Protein AF-A0A5P2DZ24-F1 (afdb_monomer_lite)

InterPro domains:
  IPR003959 ATPase, AAA-type, core [PF13304] (2-54)
  IPR027417 P-loop containing nucleoside triphosphate hydrolase [G3DSA:3.40.50.300] (1-85)
  IPR027417 P-loop containing nucleoside triphosphate hydrolase [SSF52540] (1-72)
  IPR051782 ABC Transporter Superfamily, Various Functions [PTHR42939] (1-73)

Sequence (105 aa):
MKQKLGLVQALQHDPQLVVLDEPTEGLDPLVQEMFFELMEQAAADGRTVLLSSHVLPEVQRACGRVAIVREGDAPFGARGTVGAPLGGRPGGAPRTPERGGGSTA

Structure (mmCIF, N/CA/C/O backbone):
data_AF-A0A5P2DZ24-F1
#
_entry.id   AF-A0A5P2DZ24-F1
#
loop_
_atom_site.group_PDB
_atom_site.id
_atom_site.type_symbol
_atom_site.label_atom_id
_atom_site.label_alt_id
_atom_site.label_comp_id
_atom_site.label_asym_id
_atom_site.label_entity_id
_atom_site.label_seq_id
_atom_site.pdbx_PDB_ins_code
_atom_site.Cartn_x
_atom_site.Cartn_y
_atom_site.Cartn_z
_atom_site.occupancy
_atom_site.B_iso_or_equiv
_atom_site.auth_seq_id
_atom_site.auth_comp_id
_atom_site.auth_asym_id
_atom_site.auth_atom_id
_atom_site.pdbx_PDB_model_num
ATOM 1 N N . MET A 1 1 ? 8.920 14.240 -5.104 1.00 61.22 1 MET A N 1
ATOM 2 C CA . MET A 1 1 ? 7.922 14.950 -4.259 1.00 61.22 1 MET A CA 1
ATOM 3 C C . MET A 1 1 ? 6.466 14.698 -4.652 1.00 61.22 1 MET A C 1
ATOM 5 O O . MET A 1 1 ? 5.638 14.681 -3.753 1.00 61.22 1 MET A O 1
ATOM 9 N N . LYS A 1 2 ? 6.128 14.482 -5.936 1.00 76.62 2 LYS A N 1
ATOM 10 C CA . LYS A 1 2 ? 4.729 14.271 -6.362 1.00 76.62 2 LYS A CA 1
ATOM 11 C C . LYS A 1 2 ? 4.092 12.982 -5.805 1.00 76.62 2 LYS A C 1
ATOM 13 O O . LYS A 1 2 ? 2.949 13.045 -5.378 1.00 76.62 2 LYS A O 1
ATOM 18 N N . GLN A 1 3 ? 4.850 11.881 -5.710 1.00 78.62 3 GLN A N 1
ATOM 19 C CA . GLN A 1 3 ? 4.380 10.596 -5.152 1.00 78.62 3 GLN A CA 1
ATOM 20 C C . GLN A 1 3 ? 3.857 10.740 -3.714 1.00 78.62 3 GLN A C 1
ATOM 22 O O . GLN A 1 3 ? 2.711 10.423 -3.422 1.00 78.62 3 GLN A O 1
ATOM 27 N N . LYS A 1 4 ? 4.686 11.311 -2.827 1.00 80.12 4 LYS A N 1
ATOM 28 C CA . LYS A 1 4 ? 4.353 11.519 -1.409 1.00 80.12 4 LYS A CA 1
ATOM 29 C C . LYS A 1 4 ? 3.119 12.405 -1.236 1.00 80.12 4 LYS A C 1
ATOM 31 O O . LYS A 1 4 ? 2.280 12.114 -0.395 1.00 80.12 4 LYS A O 1
ATOM 36 N N . LEU A 1 5 ? 2.994 13.462 -2.042 1.00 83.94 5 LEU A N 1
ATOM 37 C CA . LEU A 1 5 ? 1.820 14.334 -2.000 1.00 83.94 5 LEU A CA 1
ATOM 38 C C . LEU A 1 5 ? 0.553 13.595 -2.447 1.00 83.94 5 LEU A C 1
ATOM 40 O O . LEU A 1 5 ? -0.465 13.702 -1.774 1.00 83.94 5 LEU A O 1
ATOM 44 N N . GLY A 1 6 ? 0.628 12.820 -3.533 1.00 84.44 6 GLY A N 1
ATOM 45 C CA . GLY A 1 6 ? -0.496 12.012 -4.012 1.00 84.44 6 GLY A CA 1
ATOM 46 C C . GLY A 1 6 ? -0.944 10.968 -2.987 1.00 84.44 6 GLY A C 1
ATOM 47 O O . GLY A 1 6 ? -2.138 10.812 -2.752 1.00 84.44 6 GLY A O 1
ATOM 48 N N . LEU A 1 7 ? 0.009 10.327 -2.306 1.00 84.25 7 LEU A N 1
ATOM 49 C CA . LEU A 1 7 ? -0.279 9.378 -1.235 1.00 84.25 7 LEU A CA 1
ATOM 50 C C . LEU A 1 7 ? -1.009 10.045 -0.058 1.00 84.25 7 LEU A C 1
ATOM 52 O O . LEU A 1 7 ? -2.027 9.538 0.404 1.00 84.25 7 LEU A O 1
ATOM 56 N N . VAL A 1 8 ? -0.529 11.206 0.397 1.00 85.94 8 VAL A N 1
ATOM 57 C CA . VAL A 1 8 ? -1.194 11.965 1.469 1.00 85.94 8 VAL A CA 1
ATOM 58 C C . VAL A 1 8 ? -2.601 12.384 1.041 1.00 85.94 8 VAL A C 1
ATOM 60 O O . VAL A 1 8 ? -3.546 12.194 1.799 1.00 85.94 8 VAL A O 1
ATOM 63 N N . GLN A 1 9 ? -2.768 12.878 -0.188 1.00 85.69 9 GLN A N 1
ATOM 64 C CA . GLN A 1 9 ? -4.080 13.247 -0.726 1.00 85.69 9 GLN A CA 1
ATOM 65 C C . GLN A 1 9 ? -5.053 12.064 -0.783 1.00 85.69 9 GLN A C 1
ATOM 67 O O . GLN A 1 9 ? -6.238 12.241 -0.510 1.00 85.69 9 GLN A O 1
ATOM 72 N N . ALA A 1 10 ? -4.564 10.866 -1.109 1.00 85.19 10 ALA A N 1
ATOM 73 C CA . ALA A 1 10 ? -5.383 9.661 -1.160 1.00 85.19 10 ALA A CA 1
ATOM 74 C C . ALA A 1 10 ? -5.825 9.185 0.235 1.00 85.19 10 ALA A C 1
ATOM 76 O O . ALA A 1 10 ? -6.926 8.658 0.374 1.00 85.19 10 ALA A O 1
ATOM 77 N N . LEU A 1 11 ? -4.993 9.372 1.265 1.00 84.75 11 LEU A N 1
ATOM 78 C CA . LEU A 1 11 ? -5.228 8.809 2.601 1.00 84.75 11 LEU A CA 1
ATOM 79 C C . LEU A 1 11 ? -5.868 9.780 3.600 1.00 84.75 11 LEU A C 1
ATOM 81 O O . LEU A 1 11 ? -6.567 9.332 4.504 1.00 84.75 11 LEU A O 1
ATOM 85 N N . GLN A 1 12 ? -5.687 11.093 3.436 1.00 86.88 12 GLN A N 1
ATOM 86 C CA . GLN A 1 12 ? -6.095 12.113 4.421 1.00 86.88 12 GLN A CA 1
ATOM 87 C C . GLN A 1 12 ? -7.605 12.187 4.721 1.00 86.88 12 GLN A C 1
ATOM 89 O O . GLN A 1 12 ? -8.004 12.866 5.662 1.00 86.88 12 GLN A O 1
ATOM 94 N N . HIS A 1 13 ? -8.451 11.564 3.898 1.00 86.06 13 HIS A N 1
ATOM 95 C CA . HIS A 1 13 ? -9.914 11.613 4.017 1.00 86.06 13 HIS A CA 1
ATOM 96 C C . HIS A 1 13 ? -10.528 10.313 4.556 1.00 86.06 13 HIS A C 1
ATOM 98 O O . HIS A 1 13 ? -11.735 10.123 4.425 1.00 86.06 13 HIS A O 1
ATOM 104 N N . ASP A 1 14 ? -9.709 9.409 5.100 1.00 83.81 14 ASP A N 1
ATOM 105 C CA . ASP A 1 14 ? -10.132 8.110 5.637 1.00 83.81 14 ASP A CA 1
ATOM 106 C C . ASP A 1 14 ? -11.091 7.327 4.710 1.00 83.81 14 ASP A C 1
ATOM 108 O O . ASP A 1 14 ? -12.176 6.904 5.123 1.00 83.81 14 ASP A O 1
ATOM 112 N N . PRO A 1 15 ? -10.731 7.123 3.430 1.00 87.50 15 PRO A N 1
ATOM 113 C CA . PRO A 1 15 ? -11.612 6.456 2.479 1.00 87.50 15 PRO A CA 1
ATOM 114 C C . PRO A 1 15 ? -11.863 4.986 2.850 1.00 87.50 15 PRO A C 1
ATOM 116 O O . PRO A 1 15 ? -10.986 4.280 3.350 1.00 87.50 15 PRO A O 1
ATOM 119 N N . GLN A 1 16 ? -13.058 4.489 2.520 1.00 88.06 16 GLN A N 1
ATOM 120 C CA . GLN A 1 16 ? -13.404 3.070 2.693 1.00 88.06 16 GLN A CA 1
ATOM 121 C C . GLN A 1 16 ? -12.675 2.149 1.698 1.00 88.06 16 GLN A C 1
ATOM 123 O O . GLN A 1 16 ? -12.502 0.960 1.975 1.00 88.06 16 GLN A O 1
ATOM 128 N N . LEU A 1 17 ? -12.258 2.693 0.550 1.00 87.69 17 LEU A N 1
ATOM 129 C CA . LEU A 1 17 ? -11.496 2.009 -0.490 1.00 87.69 17 LEU A CA 1
ATOM 130 C C . LEU A 1 17 ? -10.383 2.925 -1.003 1.00 87.69 17 LEU A C 1
ATOM 132 O O . LEU A 1 17 ? -10.661 4.033 -1.460 1.00 87.69 17 LEU A O 1
ATOM 136 N N . VAL A 1 18 ? -9.150 2.428 -0.990 1.00 88.06 18 VAL A N 1
ATOM 137 C CA . VAL A 1 18 ? -7.993 3.077 -1.616 1.00 88.06 18 VAL A CA 1
ATOM 138 C C . VAL A 1 18 ? -7.488 2.189 -2.744 1.00 88.06 18 VAL A C 1
ATOM 140 O O . VAL A 1 18 ? -7.305 0.990 -2.540 1.00 88.06 18 VAL A O 1
ATOM 143 N N . VAL A 1 19 ? -7.251 2.775 -3.918 1.00 89.06 19 VAL A N 1
ATOM 144 C CA . VAL A 1 19 ? -6.585 2.110 -5.044 1.00 89.06 19 VAL A CA 1
ATOM 145 C C . VAL A 1 19 ? -5.285 2.846 -5.332 1.00 89.06 19 VAL A C 1
ATOM 147 O O . VAL A 1 19 ? -5.308 4.048 -5.593 1.00 89.06 19 VAL A O 1
ATOM 150 N N . LEU A 1 20 ? -4.166 2.136 -5.255 1.00 89.00 20 LEU A N 1
ATOM 151 C CA . LEU A 1 20 ? -2.825 2.679 -5.430 1.00 89.00 20 LEU A CA 1
ATOM 152 C C . LEU A 1 20 ? -2.112 1.935 -6.554 1.00 89.00 20 LEU A C 1
ATOM 154 O O . LEU A 1 20 ? -2.015 0.711 -6.513 1.00 89.00 20 LEU A O 1
ATOM 158 N N . ASP A 1 21 ? -1.603 2.678 -7.531 1.00 86.94 21 ASP A N 1
ATOM 159 C CA . ASP A 1 21 ? -0.775 2.119 -8.596 1.00 86.94 21 ASP A CA 1
ATOM 160 C C . ASP A 1 21 ? 0.695 2.436 -8.303 1.00 86.94 21 ASP A C 1
ATOM 162 O O . ASP A 1 21 ? 1.044 3.613 -8.204 1.00 86.94 21 ASP A O 1
ATOM 166 N N . GLU A 1 22 ? 1.514 1.406 -8.072 1.00 88.38 22 GLU A N 1
ATOM 167 C CA . GLU A 1 22 ? 2.949 1.520 -7.747 1.00 88.38 22 GLU A CA 1
ATOM 168 C C . GLU A 1 22 ? 3.268 2.583 -6.655 1.00 88.38 22 GLU A C 1
ATOM 170 O O . GLU A 1 22 ? 4.062 3.509 -6.863 1.00 88.38 22 GLU A O 1
ATOM 175 N N . PRO A 1 23 ? 2.653 2.516 -5.451 1.00 84.44 23 PRO A N 1
ATOM 176 C CA . PRO A 1 23 ? 2.743 3.594 -4.455 1.00 84.44 23 PRO A CA 1
ATOM 177 C C . PRO A 1 23 ? 4.129 3.768 -3.824 1.00 84.44 23 PRO A C 1
ATOM 179 O O . PRO A 1 23 ? 4.435 4.838 -3.296 1.00 84.44 23 PRO A O 1
ATOM 182 N N . THR A 1 24 ? 4.944 2.720 -3.843 1.00 85.25 24 THR A N 1
ATOM 183 C CA . THR A 1 24 ? 6.275 2.624 -3.224 1.00 85.25 24 THR A CA 1
ATOM 184 C C . THR A 1 24 ? 7.388 3.147 -4.128 1.00 85.25 24 THR A C 1
ATOM 186 O O . THR A 1 24 ? 8.466 3.499 -3.631 1.00 85.25 24 THR A O 1
ATOM 189 N N . GLU A 1 25 ? 7.129 3.252 -5.434 1.00 85.19 25 GLU A N 1
ATOM 190 C CA . GLU A 1 25 ? 8.098 3.730 -6.413 1.00 85.19 25 GLU A CA 1
ATOM 191 C C . GLU A 1 25 ? 8.502 5.183 -6.103 1.00 85.19 25 GLU A C 1
ATOM 193 O O . GLU A 1 25 ? 7.679 6.051 -5.816 1.00 85.19 25 GLU A O 1
ATOM 198 N N . GLY A 1 26 ? 9.803 5.475 -6.075 1.00 81.44 26 GLY A N 1
ATOM 199 C CA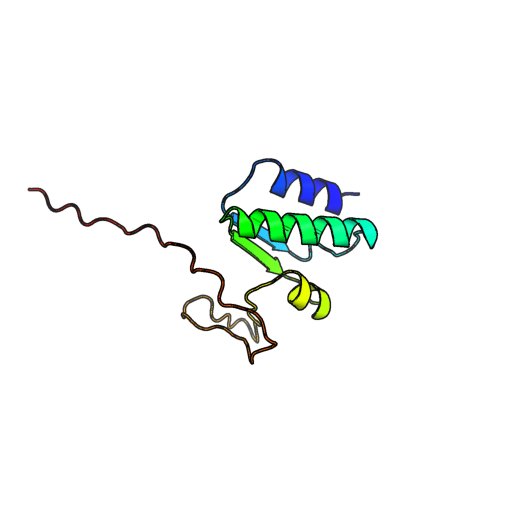 . GLY A 1 26 ? 10.295 6.830 -5.788 1.00 81.44 26 GLY A CA 1
ATOM 200 C C . GLY A 1 26 ? 10.059 7.336 -4.353 1.00 81.44 26 GLY A C 1
ATOM 201 O O . GLY A 1 26 ? 10.270 8.527 -4.088 1.00 81.44 26 GLY A O 1
ATOM 202 N N . LEU A 1 27 ? 9.640 6.469 -3.424 1.00 85.44 27 LEU A N 1
ATOM 203 C CA . LEU A 1 27 ? 9.695 6.731 -1.985 1.00 85.44 27 LEU A CA 1
ATOM 204 C C . LEU A 1 27 ? 11.068 6.345 -1.420 1.00 85.44 27 LEU A C 1
ATOM 206 O O . LEU A 1 27 ? 11.661 5.346 -1.813 1.00 85.44 27 LEU A O 1
ATOM 210 N N . ASP A 1 28 ? 11.560 7.127 -0.458 1.00 88.50 28 ASP A N 1
ATOM 211 C CA . ASP A 1 28 ? 12.739 6.747 0.325 1.00 88.50 28 ASP A CA 1
ATOM 212 C C . ASP A 1 28 ? 12.417 5.525 1.207 1.00 88.50 28 ASP A C 1
ATOM 214 O O . ASP A 1 28 ? 11.279 5.432 1.680 1.00 88.50 28 ASP A O 1
ATOM 218 N N . PRO A 1 29 ? 13.393 4.650 1.524 1.00 85.06 29 PRO A N 1
ATOM 219 C CA . PRO A 1 29 ? 13.157 3.425 2.298 1.00 85.06 29 PRO A CA 1
ATOM 220 C C . PRO A 1 29 ? 12.389 3.648 3.609 1.00 85.06 29 PRO A C 1
ATOM 222 O O . PRO A 1 29 ? 11.433 2.939 3.899 1.00 85.06 29 PRO A O 1
ATOM 225 N N . LEU A 1 30 ? 12.728 4.705 4.356 1.00 88.69 30 LEU A N 1
ATOM 226 C CA . LEU A 1 30 ? 12.036 5.063 5.600 1.00 88.69 30 LEU A CA 1
ATOM 227 C C . LEU A 1 30 ? 10.550 5.403 5.380 1.00 88.69 30 LEU A C 1
ATOM 229 O O . LEU A 1 30 ? 9.699 5.097 6.208 1.00 88.69 30 LEU A O 1
ATOM 233 N N . VAL A 1 31 ? 10.220 6.054 4.261 1.00 87.44 31 VAL A N 1
ATOM 234 C CA . VAL A 1 31 ? 8.833 6.427 3.947 1.00 87.44 31 VAL A CA 1
ATOM 235 C C . VAL A 1 31 ? 8.039 5.221 3.456 1.00 87.44 31 VAL A C 1
ATOM 237 O O . VAL A 1 31 ? 6.843 5.149 3.722 1.00 87.44 31 VAL A O 1
ATOM 240 N N . GLN A 1 32 ? 8.689 4.266 2.788 1.00 87.88 32 GLN A N 1
ATOM 241 C CA . GLN A 1 32 ? 8.059 2.994 2.432 1.00 87.88 32 GLN A CA 1
ATOM 242 C C . GLN A 1 32 ? 7.651 2.207 3.682 1.00 87.88 32 GLN A C 1
ATOM 244 O O . GLN A 1 32 ? 6.536 1.700 3.737 1.00 87.88 32 GLN A O 1
ATOM 249 N N . GLU A 1 33 ? 8.506 2.152 4.709 1.00 88.62 33 GLU A N 1
ATOM 250 C CA . GLU A 1 33 ? 8.169 1.485 5.975 1.00 88.62 33 GLU A CA 1
ATOM 251 C C . GLU A 1 33 ? 6.931 2.096 6.632 1.00 88.62 33 GLU A C 1
ATOM 253 O O . GLU A 1 33 ? 5.976 1.376 6.920 1.00 88.62 33 GLU A O 1
ATOM 258 N N . MET A 1 34 ? 6.901 3.424 6.759 1.00 88.62 34 MET A N 1
ATOM 259 C CA . MET A 1 34 ? 5.739 4.141 7.287 1.00 88.62 34 MET A CA 1
ATOM 260 C C . MET A 1 34 ? 4.483 3.927 6.427 1.00 88.62 34 MET A C 1
ATOM 262 O O . MET A 1 34 ? 3.380 3.814 6.955 1.00 88.62 34 MET A O 1
ATOM 266 N N . PHE A 1 35 ? 4.623 3.852 5.101 1.00 89.00 35 PHE A N 1
ATOM 267 C CA . PHE A 1 35 ? 3.504 3.541 4.213 1.00 89.00 35 PHE A CA 1
ATOM 268 C C . PHE A 1 35 ? 2.909 2.160 4.512 1.00 89.00 35 PHE A C 1
ATOM 270 O O . PHE A 1 35 ? 1.689 2.044 4.618 1.00 89.00 35 PHE A O 1
ATOM 277 N N . PHE A 1 36 ? 3.740 1.132 4.692 1.00 88.19 36 PHE A N 1
ATOM 278 C CA . PHE A 1 36 ? 3.252 -0.209 5.016 1.00 88.19 36 PHE A CA 1
ATOM 279 C C . PHE A 1 36 ? 2.518 -0.245 6.360 1.00 88.19 36 PHE A C 1
ATOM 281 O O . PHE A 1 36 ? 1.424 -0.801 6.430 1.00 88.19 36 PHE A O 1
ATOM 288 N N . GLU A 1 37 ? 3.044 0.429 7.384 1.00 89.44 37 GLU A N 1
ATOM 289 C CA . GLU A 1 37 ? 2.370 0.556 8.684 1.00 89.44 37 GL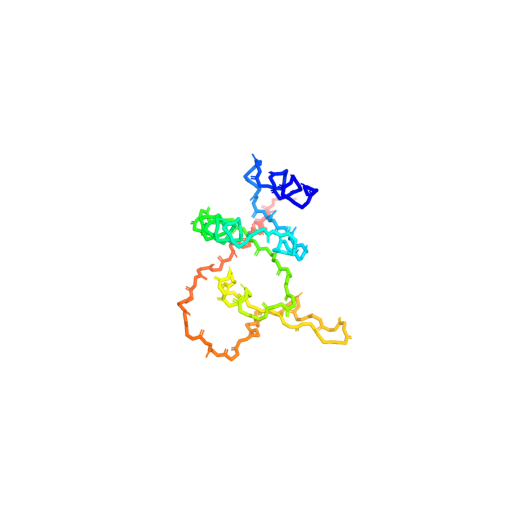U A CA 1
ATOM 290 C C . GLU A 1 37 ? 0.993 1.228 8.559 1.00 89.44 37 GLU A C 1
ATOM 292 O O . GLU A 1 37 ? 0.016 0.773 9.156 1.00 89.44 37 GLU A O 1
ATOM 297 N N . LEU A 1 38 ? 0.880 2.276 7.735 1.00 88.12 38 LEU A N 1
ATOM 298 C CA . LEU A 1 38 ? -0.399 2.941 7.467 1.00 88.12 38 LEU A CA 1
ATOM 299 C C . LEU A 1 38 ? -1.395 2.021 6.750 1.00 88.12 38 LEU A C 1
ATOM 301 O O . LEU A 1 38 ? -2.591 2.074 7.039 1.00 88.12 38 LEU A O 1
ATOM 305 N N . MET A 1 39 ? -0.935 1.178 5.819 1.00 87.44 39 MET A N 1
ATOM 306 C CA . MET A 1 39 ? -1.809 0.221 5.127 1.00 87.44 39 MET A CA 1
ATOM 307 C C . MET A 1 39 ? -2.304 -0.876 6.070 1.00 87.44 39 MET A C 1
ATOM 309 O O . MET A 1 39 ? -3.482 -1.233 6.025 1.00 87.44 39 MET A O 1
ATOM 313 N N . GLU A 1 40 ? -1.439 -1.368 6.958 1.00 87.50 40 GLU A N 1
ATOM 314 C CA . GLU A 1 40 ? -1.811 -2.334 7.994 1.00 87.50 40 GLU A CA 1
ATOM 315 C C . GLU A 1 40 ? -2.863 -1.756 8.951 1.00 87.50 40 GLU A C 1
ATOM 317 O O . GLU A 1 40 ? -3.868 -2.411 9.236 1.00 87.50 40 GLU A O 1
ATOM 322 N N . GLN A 1 41 ? -2.682 -0.507 9.390 1.00 87.44 41 GLN A N 1
ATOM 323 C CA . GLN A 1 41 ? -3.654 0.204 10.228 1.00 87.44 41 GLN A CA 1
ATOM 324 C C . GLN A 1 41 ? -4.987 0.414 9.502 1.00 87.44 41 GLN A C 1
ATOM 326 O O . GLN A 1 41 ? -6.044 0.090 10.040 1.00 87.44 41 GLN A O 1
ATOM 331 N N . ALA A 1 42 ? -4.953 0.879 8.250 1.00 86.38 42 ALA A N 1
ATOM 332 C CA . ALA A 1 42 ? -6.157 1.063 7.445 1.00 86.38 42 ALA A CA 1
ATOM 333 C C . ALA A 1 42 ? -6.943 -0.251 7.284 1.00 86.38 42 ALA A C 1
ATOM 335 O O . ALA A 1 42 ? -8.168 -0.263 7.423 1.00 86.38 42 ALA A O 1
ATOM 336 N N . ALA A 1 43 ? -6.248 -1.365 7.042 1.00 85.31 43 ALA A N 1
ATOM 337 C CA . ALA A 1 43 ? -6.864 -2.684 6.963 1.00 85.31 43 ALA A CA 1
ATOM 338 C C . ALA A 1 43 ? -7.458 -3.134 8.311 1.00 85.31 43 ALA A C 1
ATOM 340 O O . ALA A 1 43 ? -8.563 -3.682 8.338 1.00 85.31 43 ALA A O 1
ATOM 341 N N . ALA A 1 44 ? -6.764 -2.878 9.428 1.00 86.81 44 ALA A N 1
ATOM 342 C CA . ALA A 1 44 ? -7.256 -3.177 10.775 1.00 86.81 44 ALA A CA 1
ATOM 343 C C . ALA A 1 44 ? -8.535 -2.392 11.121 1.00 86.81 44 ALA A C 1
ATOM 345 O O . ALA A 1 44 ? -9.442 -2.939 11.749 1.00 86.81 44 ALA A O 1
ATOM 346 N N . ASP A 1 45 ? -8.652 -1.162 10.621 1.00 87.69 45 ASP A N 1
ATOM 347 C CA . ASP A 1 45 ? -9.840 -0.312 10.755 1.00 87.69 45 ASP A CA 1
ATOM 348 C C . ASP A 1 45 ? -11.001 -0.725 9.826 1.00 87.69 45 ASP A C 1
ATOM 350 O O . ASP A 1 45 ? -12.043 -0.069 9.779 1.00 87.69 45 ASP A O 1
ATOM 354 N N . GLY A 1 46 ? -10.846 -1.817 9.070 1.00 85.94 46 GLY A N 1
ATOM 355 C CA . GLY A 1 46 ? -11.871 -2.351 8.173 1.00 85.94 46 GLY A CA 1
ATOM 356 C C . GLY A 1 46 ? -11.939 -1.663 6.808 1.00 85.94 46 GLY A C 1
ATOM 357 O O . GLY A 1 46 ? -12.922 -1.842 6.084 1.00 85.94 46 GLY A O 1
ATOM 358 N N . ARG A 1 47 ? -10.916 -0.886 6.439 1.00 88.00 47 ARG A N 1
ATOM 359 C CA . ARG A 1 47 ? -10.813 -0.242 5.123 1.00 88.00 47 ARG A CA 1
ATOM 360 C C . ARG A 1 47 ? -10.236 -1.224 4.108 1.00 88.00 47 ARG A C 1
ATOM 362 O O . ARG A 1 47 ? -9.459 -2.116 4.444 1.00 88.00 47 ARG A O 1
ATOM 369 N N . THR A 1 48 ? -10.609 -1.059 2.844 1.00 88.50 48 THR A N 1
ATOM 370 C CA . THR A 1 48 ? -10.068 -1.876 1.753 1.00 88.50 48 THR A CA 1
ATOM 371 C C . THR A 1 48 ? -8.937 -1.131 1.056 1.00 88.50 48 THR A C 1
ATOM 373 O O . THR A 1 48 ? -9.131 -0.019 0.573 1.00 88.50 48 THR A O 1
ATOM 376 N N . VAL A 1 49 ? -7.767 -1.758 0.962 1.00 87.75 49 VAL A N 1
ATOM 377 C CA . VAL A 1 49 ? -6.626 -1.243 0.197 1.00 87.75 49 VAL A CA 1
ATOM 378 C C . VAL A 1 49 ? -6.357 -2.192 -0.963 1.00 87.75 49 VAL A C 1
ATOM 380 O O . VAL A 1 49 ? -6.137 -3.386 -0.763 1.00 87.75 49 VAL A O 1
ATOM 383 N N . LEU A 1 50 ? -6.386 -1.655 -2.178 1.00 88.94 50 LEU A N 1
ATOM 384 C CA . LEU A 1 50 ? -5.925 -2.317 -3.387 1.00 88.94 50 LEU A CA 1
ATOM 385 C C . LEU A 1 50 ? -4.655 -1.608 -3.843 1.00 88.94 50 LEU A C 1
ATOM 387 O O . LEU A 1 50 ? -4.692 -0.417 -4.140 1.00 88.94 50 LEU A O 1
ATOM 391 N N . LEU A 1 51 ? -3.544 -2.330 -3.908 1.00 89.00 51 LEU A N 1
ATOM 392 C CA . LEU A 1 51 ? -2.290 -1.801 -4.428 1.00 89.00 51 LEU A CA 1
ATOM 393 C C . LEU A 1 51 ? -1.742 -2.707 -5.526 1.00 89.00 51 LEU A C 1
ATOM 395 O O . LEU A 1 51 ? -1.893 -3.929 -5.456 1.00 89.00 51 LEU A O 1
ATOM 399 N N . SER A 1 52 ? -1.112 -2.104 -6.526 1.00 86.69 52 SER A N 1
ATOM 400 C CA . SER A 1 52 ? -0.248 -2.797 -7.475 1.00 86.69 52 SER A CA 1
ATOM 401 C C . SER A 1 52 ? 1.213 -2.559 -7.083 1.00 86.69 52 SER A C 1
ATOM 403 O O . SER A 1 52 ? 1.586 -1.484 -6.614 1.00 86.69 52 SER A O 1
ATOM 405 N N . SER A 1 53 ? 2.030 -3.594 -7.231 1.00 85.38 53 SER A N 1
ATOM 406 C CA . SER A 1 53 ? 3.484 -3.479 -7.230 1.00 85.38 53 SER A CA 1
ATOM 407 C C . SER A 1 53 ? 4.038 -4.620 -8.070 1.00 85.38 53 SER A C 1
ATOM 409 O O . SER A 1 53 ? 3.574 -5.763 -7.979 1.00 85.38 53 SER A O 1
ATOM 411 N N . HIS A 1 54 ? 5.031 -4.322 -8.895 1.00 85.12 54 HIS A N 1
ATOM 412 C CA . HIS A 1 54 ? 5.815 -5.330 -9.605 1.00 85.12 54 HIS A CA 1
ATOM 413 C C . HIS A 1 54 ? 6.905 -5.963 -8.718 1.00 85.12 54 HIS A C 1
ATOM 415 O O . HIS A 1 54 ? 7.543 -6.943 -9.115 1.00 85.12 54 HIS A O 1
ATOM 421 N N . VAL A 1 55 ? 7.116 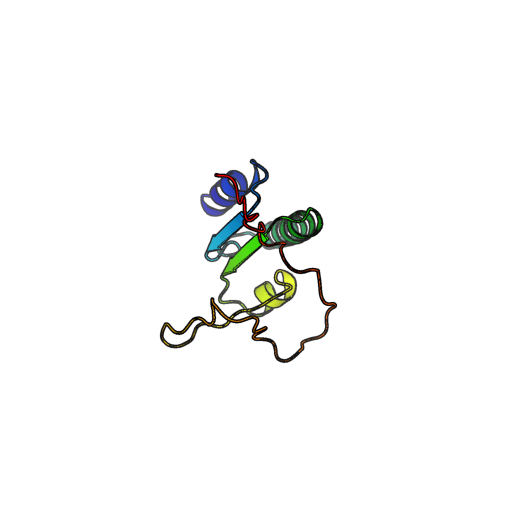-5.446 -7.504 1.00 84.19 55 VAL A N 1
ATOM 422 C CA . VAL A 1 55 ? 8.131 -5.907 -6.553 1.00 84.19 55 VAL A CA 1
ATOM 423 C C . VAL A 1 55 ? 7.506 -6.891 -5.560 1.00 84.19 55 VAL A C 1
ATOM 425 O O . VAL A 1 55 ? 6.838 -6.523 -4.596 1.00 84.19 55 VAL A O 1
ATOM 428 N N . LEU A 1 56 ? 7.751 -8.189 -5.766 1.00 81.50 56 LEU A N 1
ATOM 429 C CA . LEU A 1 56 ? 7.133 -9.260 -4.969 1.00 81.50 56 LEU A CA 1
ATOM 430 C C . LEU A 1 56 ? 7.334 -9.132 -3.437 1.00 81.50 56 LEU A C 1
ATOM 432 O O . LEU A 1 56 ? 6.369 -9.376 -2.711 1.00 81.50 56 LEU A O 1
ATOM 436 N N . PRO A 1 57 ? 8.515 -8.745 -2.911 1.00 82.94 57 PRO A N 1
ATOM 437 C CA . PRO A 1 57 ? 8.684 -8.502 -1.475 1.00 82.94 57 PRO A CA 1
ATOM 438 C C . PRO A 1 57 ? 7.741 -7.439 -0.891 1.00 82.94 57 PRO A C 1
ATOM 440 O O . PRO A 1 57 ? 7.283 -7.585 0.239 1.00 82.94 57 PRO A O 1
ATOM 443 N N . GLU A 1 58 ? 7.416 -6.391 -1.650 1.00 82.38 58 GLU A N 1
ATOM 444 C CA . GLU A 1 58 ? 6.499 -5.335 -1.201 1.00 82.38 58 GLU A CA 1
ATOM 445 C C . GLU A 1 58 ? 5.067 -5.856 -1.124 1.00 82.38 58 GLU A C 1
ATOM 447 O O . GLU A 1 58 ? 4.368 -5.627 -0.139 1.00 82.38 58 GLU A O 1
ATOM 452 N N . VAL A 1 59 ? 4.659 -6.635 -2.129 1.00 83.25 59 VAL A N 1
ATOM 453 C CA . VAL A 1 59 ? 3.356 -7.305 -2.149 1.00 83.25 59 VAL A CA 1
ATOM 454 C C . VAL A 1 59 ? 3.222 -8.255 -0.959 1.00 83.25 59 VAL A C 1
ATOM 456 O O . VAL A 1 59 ? 2.198 -8.245 -0.285 1.00 83.25 59 VAL A O 1
ATOM 459 N N . GLN A 1 60 ? 4.259 -9.040 -0.655 1.00 81.38 60 GLN A N 1
ATOM 460 C CA . GLN A 1 60 ? 4.252 -9.952 0.495 1.00 81.38 60 GLN A CA 1
ATOM 461 C C . GLN A 1 60 ? 4.163 -9.219 1.837 1.00 81.38 60 GLN A C 1
ATOM 463 O O . GLN A 1 60 ? 3.546 -9.736 2.765 1.00 81.38 60 GLN A O 1
ATOM 468 N N . ARG A 1 61 ? 4.774 -8.033 1.944 1.00 82.31 61 ARG A N 1
ATOM 469 C CA . ARG A 1 61 ? 4.728 -7.216 3.160 1.00 82.31 61 ARG A CA 1
ATOM 470 C C . ARG A 1 61 ? 3.373 -6.535 3.342 1.00 82.31 61 ARG A C 1
ATOM 472 O O . ARG A 1 61 ? 2.847 -6.531 4.444 1.00 82.31 61 ARG A O 1
ATOM 479 N N . ALA A 1 62 ? 2.818 -5.963 2.276 1.00 80.38 62 ALA A N 1
ATOM 480 C CA . ALA A 1 62 ? 1.651 -5.087 2.360 1.00 80.38 62 ALA A CA 1
ATOM 481 C C . ALA A 1 62 ? 0.303 -5.803 2.195 1.00 80.38 62 ALA A C 1
ATOM 483 O O . ALA A 1 62 ? -0.720 -5.322 2.680 1.00 80.38 62 ALA A O 1
ATOM 484 N N . CYS A 1 63 ? 0.263 -6.918 1.458 1.00 81.81 63 CYS A N 1
ATOM 485 C CA . CYS A 1 63 ? -0.990 -7.524 1.016 1.00 81.81 63 CYS A CA 1
ATOM 486 C C . CYS A 1 63 ? -1.299 -8.824 1.760 1.00 81.81 63 CYS A C 1
ATOM 488 O O . CYS A 1 63 ? -0.578 -9.811 1.651 1.00 81.81 63 CYS A O 1
ATOM 490 N N . GLY A 1 64 ? -2.468 -8.884 2.404 1.00 80.81 64 GLY A N 1
ATOM 491 C CA . GLY A 1 64 ? -3.023 -10.149 2.905 1.00 80.81 64 GLY A CA 1
ATOM 492 C C . GLY A 1 64 ? -3.624 -11.039 1.806 1.00 80.81 64 GLY A C 1
ATOM 493 O O . GLY A 1 64 ? -3.845 -12.232 2.010 1.00 80.81 64 GLY A O 1
ATOM 494 N N . ARG A 1 65 ? -3.921 -10.469 0.632 1.00 82.31 65 ARG A N 1
ATOM 495 C CA . ARG A 1 65 ? -4.451 -11.174 -0.543 1.00 82.31 65 ARG A CA 1
ATOM 496 C C . ARG A 1 65 ? -3.748 -10.666 -1.791 1.00 82.31 65 ARG A C 1
ATOM 498 O O . ARG A 1 65 ? -3.639 -9.460 -1.972 1.00 82.31 65 ARG A O 1
ATOM 505 N N . VAL A 1 66 ? -3.344 -11.584 -2.663 1.00 83.06 66 VAL A N 1
ATOM 506 C CA . VAL A 1 66 ? -2.642 -11.265 -3.909 1.00 83.06 66 VAL A CA 1
ATOM 507 C C . VAL A 1 66 ? -3.460 -11.764 -5.097 1.00 83.06 66 VAL A C 1
ATOM 509 O O . VAL A 1 66 ? -4.104 -12.814 -5.033 1.00 83.06 66 VAL A O 1
ATOM 512 N N . ALA A 1 67 ? -3.454 -10.990 -6.178 1.00 78.94 67 ALA A N 1
ATOM 513 C CA . ALA A 1 67 ? -3.970 -11.388 -7.478 1.00 78.94 67 ALA A CA 1
ATOM 514 C C . ALA A 1 67 ? -2.870 -11.157 -8.517 1.00 78.94 67 ALA A C 1
ATOM 516 O O . ALA A 1 67 ? -2.219 -10.117 -8.507 1.00 78.94 67 ALA A O 1
ATOM 517 N N . ILE A 1 68 ? -2.659 -12.133 -9.398 1.00 79.94 68 ILE A N 1
ATOM 518 C CA . ILE A 1 68 ? -1.708 -12.027 -10.507 1.00 79.94 68 ILE A CA 1
ATOM 519 C C . ILE A 1 68 ? -2.528 -11.950 -11.788 1.00 79.94 68 ILE A C 1
ATOM 521 O O . ILE A 1 68 ? -3.335 -12.840 -12.052 1.00 79.94 68 ILE A O 1
ATOM 525 N N . VAL A 1 69 ? -2.321 -10.891 -12.566 1.00 76.81 69 VAL A N 1
ATOM 526 C CA . VAL A 1 69 ? -2.968 -10.699 -13.868 1.00 76.81 69 VAL A CA 1
ATOM 527 C C . VAL A 1 69 ? -2.029 -11.211 -14.957 1.00 76.81 69 VAL A C 1
ATOM 529 O O . VAL A 1 69 ? -0.856 -10.836 -14.992 1.00 76.81 69 VAL A O 1
ATOM 532 N N . ARG A 1 70 ? -2.528 -12.070 -15.851 1.00 76.38 70 ARG A N 1
ATOM 533 C CA . ARG A 1 70 ? -1.785 -12.584 -17.013 1.00 76.38 70 ARG A CA 1
ATOM 534 C C . ARG A 1 70 ? -2.647 -12.414 -18.257 1.00 76.38 70 ARG A C 1
ATOM 536 O O . ARG A 1 70 ? -3.803 -12.805 -18.246 1.00 76.38 70 ARG A O 1
ATOM 543 N N . GLU A 1 71 ? -2.083 -11.832 -19.316 1.00 76.50 71 GLU A N 1
ATOM 544 C CA . GLU A 1 71 ? -2.756 -11.698 -20.625 1.00 76.50 71 GLU A CA 1
ATOM 545 C C . GLU A 1 71 ? -4.121 -10.977 -20.570 1.00 76.50 71 GLU A C 1
ATOM 547 O O . GLU A 1 71 ? -5.010 -11.235 -21.373 1.00 76.50 71 GLU A O 1
ATOM 552 N N . GLY A 1 72 ? -4.295 -10.048 -19.623 1.00 64.25 72 GLY A N 1
ATOM 553 C CA . GLY A 1 72 ? -5.553 -9.315 -19.438 1.00 64.25 72 GLY A CA 1
ATOM 554 C C . GLY A 1 72 ? -6.657 -10.115 -18.738 1.00 64.25 72 GLY A C 1
ATOM 555 O O . GLY A 1 72 ? -7.712 -9.552 -18.457 1.00 64.25 72 GLY A O 1
ATOM 556 N N . ASP A 1 73 ? -6.407 -11.382 -18.400 1.00 52.88 73 ASP A N 1
ATOM 557 C CA . ASP A 1 73 ? -7.287 -12.169 -17.548 1.00 52.88 73 ASP A CA 1
ATOM 558 C C . ASP A 1 73 ? -6.941 -11.883 -16.082 1.00 52.88 73 ASP A C 1
ATOM 560 O O . ASP A 1 73 ? -5.885 -12.257 -15.556 1.00 52.88 73 ASP A O 1
ATOM 564 N N . ALA A 1 74 ? -7.821 -11.127 -15.434 1.00 56.81 74 ALA A N 1
ATOM 565 C CA . ALA A 1 74 ? -7.795 -10.917 -13.999 1.00 56.81 74 ALA A CA 1
ATOM 566 C C . ALA A 1 74 ? -8.954 -11.724 -13.399 1.00 56.81 74 ALA A C 1
ATOM 568 O O . ALA A 1 74 ? -10.102 -11.481 -13.778 1.00 56.81 74 ALA A O 1
ATOM 569 N N . PRO A 1 75 ? -8.726 -12.615 -12.414 1.00 56.22 75 PRO A N 1
ATOM 570 C CA . PRO A 1 75 ? -9.804 -13.322 -11.725 1.00 56.22 75 PRO A CA 1
ATOM 571 C C . PRO A 1 75 ? -10.529 -12.389 -10.734 1.00 56.22 75 PRO A C 1
ATOM 573 O O . PRO A 1 75 ? -10.707 -12.705 -9.560 1.00 56.22 75 PRO A O 1
ATOM 576 N N . PHE A 1 76 ? -10.952 -11.205 -11.181 1.00 48.03 76 PHE A N 1
ATOM 577 C CA . PHE A 1 76 ? -11.686 -10.222 -10.387 1.00 48.03 76 PHE A CA 1
ATOM 578 C C . PHE A 1 76 ? -13.189 -10.543 -10.442 1.00 48.03 76 PHE A C 1
ATOM 580 O O . PHE A 1 76 ? -14.003 -9.788 -10.961 1.00 48.03 76 PHE A O 1
ATOM 587 N N . GLY A 1 77 ? -13.556 -11.736 -9.971 1.00 43.97 77 GLY A N 1
ATOM 588 C CA . GLY A 1 77 ? -14.941 -12.221 -10.053 1.00 43.97 77 GLY A CA 1
ATOM 589 C C . GLY A 1 77 ? -15.235 -13.544 -9.348 1.00 43.97 77 GLY A C 1
ATOM 590 O O . GLY A 1 77 ? -16.396 -13.865 -9.109 1.00 43.97 77 GLY A O 1
ATOM 591 N N . ALA A 1 78 ? -14.216 -14.295 -8.938 1.00 34.88 78 ALA A N 1
ATOM 592 C CA . ALA A 1 78 ? -14.397 -15.501 -8.146 1.00 34.88 78 ALA A CA 1
A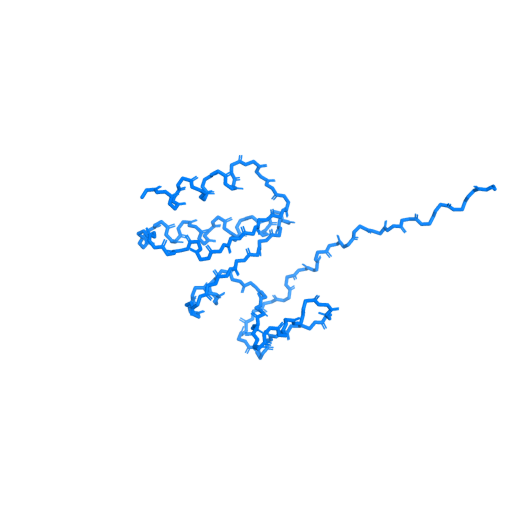TOM 593 C C . ALA A 1 78 ? -13.887 -15.264 -6.723 1.00 34.88 78 ALA A C 1
ATOM 595 O O . ALA A 1 78 ? -12.878 -14.593 -6.507 1.00 34.88 78 ALA A O 1
ATOM 596 N N . ARG A 1 79 ? -14.543 -15.871 -5.730 1.00 40.00 79 ARG A N 1
ATOM 597 C CA . ARG A 1 79 ? -13.878 -16.221 -4.470 1.00 40.00 79 ARG A CA 1
ATOM 598 C C . ARG A 1 79 ? -12.723 -17.163 -4.819 1.00 40.00 79 ARG A C 1
ATOM 600 O O . ARG A 1 79 ? -12.891 -18.373 -4.844 1.00 40.00 79 ARG A O 1
ATOM 607 N N . GLY A 1 80 ? -11.586 -16.580 -5.165 1.00 35.66 80 GLY A N 1
ATOM 608 C CA . GLY A 1 80 ? -10.377 -17.257 -5.586 1.00 35.66 80 GLY A CA 1
ATOM 609 C C . GLY A 1 80 ? -9.206 -16.455 -5.058 1.00 35.66 80 GLY A C 1
ATOM 610 O O . GLY A 1 80 ? -8.835 -15.420 -5.599 1.00 35.66 80 GLY A O 1
ATOM 611 N N . THR A 1 81 ? -8.662 -16.900 -3.936 1.00 38.22 81 THR A N 1
ATOM 612 C CA . THR A 1 81 ? -7.294 -16.580 -3.546 1.00 38.22 81 THR A CA 1
ATOM 613 C C . THR A 1 81 ? -6.373 -17.110 -4.639 1.00 38.22 81 THR A C 1
ATOM 615 O O . THR A 1 81 ? -6.221 -18.324 -4.762 1.00 38.22 81 THR A O 1
ATOM 618 N N . VAL A 1 82 ? -5.735 -16.235 -5.419 1.00 39.88 82 VAL A N 1
ATOM 619 C CA . VAL A 1 82 ? -4.486 -16.632 -6.075 1.00 39.88 82 VAL A CA 1
ATOM 620 C C . VAL A 1 82 ? -3.411 -16.542 -5.003 1.00 39.88 82 VAL A C 1
ATOM 622 O O . VAL A 1 82 ? -2.789 -15.514 -4.769 1.00 39.88 82 VAL A O 1
ATOM 625 N N . GLY A 1 83 ? -3.277 -17.644 -4.281 1.00 41.06 83 GLY A N 1
ATOM 626 C CA . GLY A 1 83 ? -2.233 -17.862 -3.303 1.00 41.06 83 GLY A CA 1
ATOM 627 C C . GLY A 1 83 ? -2.019 -19.356 -3.166 1.00 41.06 83 GLY A C 1
ATOM 628 O O . GLY A 1 83 ? -2.793 -20.036 -2.497 1.00 41.06 83 GLY A O 1
ATOM 629 N N . ALA A 1 84 ? -0.940 -19.867 -3.760 1.00 36.38 84 ALA A N 1
ATOM 630 C CA . ALA A 1 84 ? -0.191 -20.880 -3.033 1.00 36.38 84 ALA A CA 1
ATOM 631 C C . ALA A 1 84 ? 0.188 -20.246 -1.675 1.00 36.38 84 ALA A C 1
ATOM 633 O O . ALA A 1 84 ? 0.581 -19.075 -1.653 1.00 36.38 84 ALA A O 1
ATOM 634 N N . PRO A 1 85 ? -0.003 -20.943 -0.545 1.00 37.50 85 PRO A N 1
ATOM 635 C CA . PRO A 1 85 ? 0.092 -20.328 0.767 1.00 37.50 85 PRO A CA 1
ATOM 636 C C . PRO A 1 85 ? 1.555 -20.005 1.077 1.00 37.50 85 PRO A C 1
ATOM 638 O O . PRO A 1 85 ? 2.377 -20.906 1.220 1.00 37.50 85 PRO A O 1
ATOM 641 N N . LEU A 1 86 ? 1.876 -18.725 1.234 1.00 48.09 86 LEU A N 1
ATOM 642 C CA . LEU A 1 86 ? 2.991 -18.303 2.076 1.00 48.09 86 LEU A CA 1
ATOM 643 C C . LEU A 1 86 ? 2.339 -17.801 3.369 1.00 48.09 86 LEU A C 1
ATOM 645 O O . LEU A 1 86 ? 1.580 -16.839 3.350 1.00 48.09 86 LEU A O 1
ATOM 649 N N . GLY A 1 87 ? 2.491 -18.593 4.433 1.00 39.38 87 GLY A N 1
ATOM 650 C CA . GLY A 1 87 ? 1.633 -18.629 5.623 1.00 39.38 87 GLY A CA 1
ATOM 651 C C . GLY A 1 87 ? 1.214 -17.284 6.228 1.00 39.38 87 GLY A C 1
ATOM 652 O O . GLY A 1 87 ? 2.035 -16.412 6.480 1.00 39.38 87 GLY A O 1
ATOM 653 N N . GLY A 1 88 ? -0.075 -17.169 6.558 1.00 34.88 88 GLY A N 1
ATOM 654 C CA . GLY A 1 88 ? -0.645 -16.034 7.287 1.00 34.88 88 GLY A CA 1
ATOM 655 C C . GLY A 1 88 ? -2.170 -16.134 7.367 1.00 34.88 88 GLY A C 1
ATOM 656 O O . GLY A 1 88 ? -2.798 -16.657 6.458 1.00 34.88 88 GLY A O 1
ATOM 657 N N . ARG A 1 89 ? -2.764 -15.722 8.489 1.00 37.25 89 ARG A N 1
ATOM 658 C CA . ARG A 1 89 ? -4.143 -16.032 8.931 1.00 37.25 89 ARG A CA 1
ATOM 659 C C . ARG A 1 89 ? -5.243 -15.469 8.005 1.00 37.25 89 ARG A C 1
ATOM 661 O O . ARG A 1 89 ? -5.057 -14.394 7.444 1.00 37.25 89 ARG A O 1
ATOM 668 N N . PRO A 1 90 ? -6.428 -16.110 7.916 1.00 41.06 90 PRO A N 1
ATOM 669 C CA . PRO A 1 90 ? -7.548 -15.584 7.140 1.00 41.06 90 PRO A CA 1
ATOM 670 C C . PRO A 1 90 ? -8.160 -14.366 7.855 1.00 41.06 90 PRO A C 1
ATOM 672 O O . PRO A 1 90 ? -8.939 -14.508 8.796 1.00 41.06 90 PRO A O 1
ATOM 675 N N . GLY A 1 91 ? -7.775 -13.162 7.425 1.00 41.06 91 GLY A N 1
ATOM 676 C CA . GLY A 1 91 ? -8.418 -11.901 7.800 1.00 41.06 91 GLY A CA 1
ATOM 677 C C . GLY A 1 91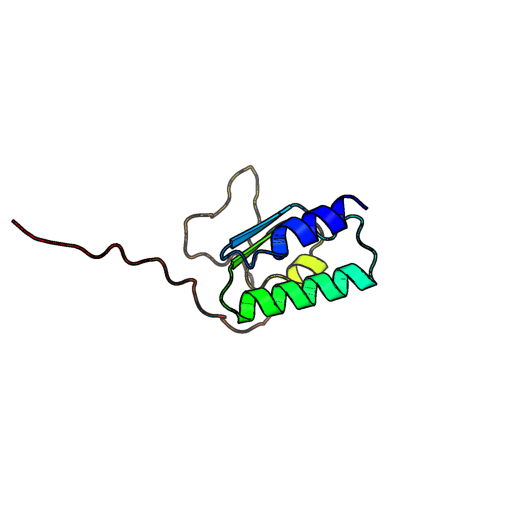 ? -9.770 -11.749 7.096 1.00 41.06 91 GLY A C 1
ATOM 678 O O . GLY A 1 91 ? -9.886 -12.037 5.906 1.00 41.06 91 GLY A O 1
ATOM 679 N N . GLY A 1 92 ? -10.793 -11.364 7.862 1.00 39.47 92 GLY A N 1
ATOM 680 C CA . GLY A 1 92 ? -12.213 -11.420 7.507 1.00 39.47 92 GLY A CA 1
ATOM 681 C C . GLY A 1 92 ? -12.602 -10.775 6.174 1.00 39.47 92 GLY A C 1
ATOM 682 O O . GLY A 1 92 ? -12.057 -9.762 5.746 1.00 39.47 92 GLY A O 1
ATOM 683 N N . ALA A 1 93 ? -13.589 -11.391 5.523 1.00 45.62 93 ALA A N 1
ATOM 684 C CA . ALA A 1 93 ? -14.130 -10.952 4.247 1.00 45.62 93 ALA A CA 1
ATOM 685 C C . ALA A 1 93 ? -14.752 -9.541 4.331 1.00 45.62 93 ALA A C 1
ATOM 687 O O . ALA A 1 93 ? -15.430 -9.237 5.319 1.00 45.62 93 ALA A O 1
ATOM 688 N N . PRO A 1 94 ? -14.611 -8.708 3.282 1.00 41.50 94 PRO A N 1
ATOM 689 C CA . PRO A 1 94 ? -15.380 -7.478 3.169 1.00 41.50 94 PRO A CA 1
ATOM 690 C C . PRO A 1 94 ? -16.867 -7.840 3.113 1.00 41.50 94 PRO A C 1
ATOM 692 O O . PRO A 1 94 ? -17.296 -8.648 2.285 1.00 41.50 94 PRO A O 1
ATOM 695 N N . ARG A 1 95 ? -17.652 -7.278 4.037 1.00 39.22 95 ARG A N 1
ATOM 696 C CA . ARG A 1 95 ? -19.106 -7.451 4.057 1.00 39.22 95 ARG A CA 1
ATOM 697 C C . ARG A 1 95 ? -19.668 -6.747 2.826 1.00 39.22 95 ARG A C 1
ATOM 699 O O . ARG A 1 95 ? -19.680 -5.522 2.763 1.00 39.22 95 ARG A O 1
ATOM 706 N N . THR A 1 96 ? -20.113 -7.517 1.839 1.00 38.69 96 THR A N 1
ATOM 707 C CA . THR A 1 96 ? -20.972 -7.002 0.770 1.00 38.69 96 THR A CA 1
ATOM 708 C C . THR A 1 96 ? -22.202 -6.349 1.405 1.00 38.69 96 THR A C 1
ATOM 710 O O . THR A 1 96 ? -22.786 -6.956 2.305 1.00 38.69 96 THR A O 1
ATOM 713 N N . PRO A 1 97 ? -22.628 -5.152 0.964 1.00 39.03 97 PRO A N 1
ATOM 714 C CA . PRO A 1 97 ? -23.910 -4.615 1.382 1.00 39.03 97 PRO A CA 1
ATOM 715 C C . PRO A 1 97 ? -24.998 -5.533 0.822 1.00 39.03 97 PRO A C 1
ATOM 717 O O . PRO A 1 97 ? -25.181 -5.643 -0.393 1.00 39.03 97 PRO A O 1
ATOM 720 N N . GLU A 1 98 ? -25.681 -6.242 1.715 1.00 41.53 98 GLU A N 1
ATOM 721 C CA . GLU A 1 98 ? -26.851 -7.035 1.373 1.00 41.53 98 GLU A CA 1
ATOM 722 C C . GLU A 1 98 ? -27.914 -6.081 0.822 1.00 41.53 98 GLU A C 1
ATOM 724 O O . GLU A 1 98 ? -28.431 -5.217 1.533 1.00 41.53 98 GLU A O 1
ATOM 729 N N . ARG A 1 99 ? -28.221 -6.195 -0.476 1.00 42.72 99 ARG A N 1
ATOM 730 C CA . ARG A 1 99 ? -29.420 -5.576 -1.043 1.00 42.72 99 ARG A CA 1
ATOM 731 C C . ARG A 1 99 ? -30.617 -6.272 -0.405 1.00 42.72 99 ARG A C 1
ATOM 733 O O . ARG A 1 99 ? -31.027 -7.340 -0.852 1.00 42.72 99 ARG A O 1
ATOM 740 N N . GLY A 1 100 ? -31.131 -5.671 0.663 1.00 37.34 100 GLY A N 1
ATOM 741 C CA . GLY A 1 100 ? -32.375 -6.068 1.299 1.00 37.34 100 GLY A CA 1
ATOM 742 C C . GLY A 1 100 ? -33.501 -6.083 0.272 1.00 37.34 100 GLY A C 1
ATOM 743 O O . GLY A 1 100 ? -33.779 -5.078 -0.383 1.00 37.34 100 GLY A O 1
ATOM 744 N N . GLY A 1 101 ? -34.131 -7.247 0.131 1.00 43.91 101 GLY A N 1
ATOM 745 C CA . GLY A 1 101 ? -35.430 -7.367 -0.502 1.00 43.91 101 GLY A CA 1
ATOM 746 C C . GLY A 1 101 ? -36.453 -6.585 0.315 1.00 43.91 101 GLY A C 1
ATOM 747 O O . GLY A 1 101 ? -36.701 -6.899 1.476 1.00 43.91 101 GLY A O 1
ATOM 748 N N . GLY A 1 102 ? -37.035 -5.563 -0.302 1.00 36.91 102 GLY A N 1
ATOM 749 C CA . GLY A 1 102 ? -38.222 -4.873 0.179 1.00 36.91 102 GLY A CA 1
ATOM 750 C C . GLY A 1 102 ? -39.394 -5.241 -0.715 1.00 36.91 102 GLY A C 1
ATOM 751 O O . GLY A 1 102 ? -39.628 -4.601 -1.733 1.00 36.91 102 GLY A O 1
ATOM 752 N N . SER A 1 103 ? -40.094 -6.306 -0.341 1.00 44.72 103 SER A N 1
ATOM 753 C CA . SER A 1 103 ? -41.462 -6.576 -0.769 1.00 44.72 103 SER A CA 1
ATOM 754 C C . SER A 1 103 ? -42.379 -5.544 -0.120 1.00 44.72 103 SER A C 1
ATOM 756 O O . SER A 1 103 ? -42.554 -5.616 1.092 1.00 44.72 103 SER A O 1
ATOM 758 N N . THR A 1 104 ? -43.016 -4.670 -0.897 1.00 44.72 104 THR A N 1
ATOM 759 C CA . THR A 1 104 ? -44.294 -4.044 -0.516 1.00 44.72 104 THR A CA 1
ATOM 760 C C . THR A 1 104 ? -45.063 -3.575 -1.753 1.00 44.72 104 THR A C 1
ATOM 762 O O . THR A 1 104 ? -44.564 -2.701 -2.458 1.00 44.72 104 THR A O 1
ATOM 765 N N . ALA A 1 105 ? -46.284 -4.114 -1.875 1.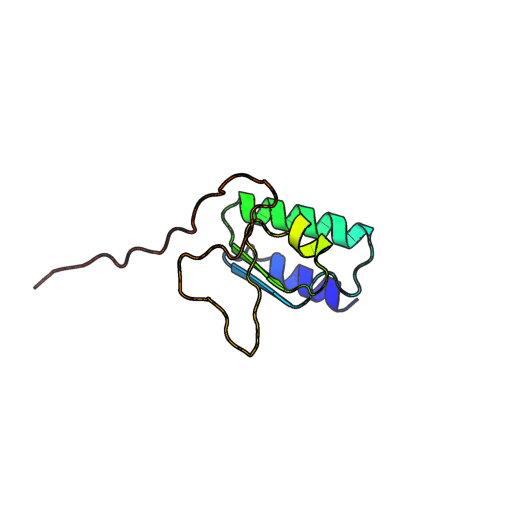00 39.25 105 ALA A N 1
ATOM 766 C CA . ALA A 1 105 ? -47.470 -3.633 -2.600 1.00 39.25 105 ALA A CA 1
ATOM 767 C C . ALA A 1 105 ? -47.468 -3.653 -4.138 1.00 39.25 105 ALA A C 1
ATOM 769 O O . ALA A 1 105 ? -46.747 -2.853 -4.768 1.00 39.25 105 ALA A O 1
#

Foldseek 3Di:
DVLVVVLCVQPVVLDLEGEEEQSCPPDDPVVLVVVLVVLVVSVVVNGHYHYDDPDVVSCVSRPPADWDDDPNDTPPDDPDGPDPDPDDDDDDDRDDPPPDDDDDD

Radius of gyration: 16.34 Å; chains: 1; bounding box: 61×36×31 Å

Organism: Streptomyces venezuelae (NCBI:txid54571)

pLDDT: mean 70.99, std 20.46, range [34.88, 89.44]

Secondary structure (DSSP, 8-state):
-HHHHHHHHHHTT--SEEEEESTTTT--HHHHHHHHHHHHHHHHTT-EEEEE-S-HHHHHHH-SS----BTTB--TTSS-------S---PPPP-----------